Protein AF-A0AAD7CLF4-F1 (afdb_monomer_lite)

pLDDT: mean 72.91, std 11.48, range [46.66, 89.62]

Foldseek 3Di:
DDQVVVLVVVCVVVVADPLGPWPDPLLSVVLVCCVVPHDLVVQQVVLQPCLQVVPPDDDPVPDDPPPDPDPPRNPTPDRGRVSSVVSVVSPRDDDDDDDDDDDDDDDDPPPVPDD

Radius of gyration: 24.33 Å; chains: 1; bounding box: 53×36×75 Å

Sequence (115 aa):
KTKFEEIRDDEILKGAEVWGPFKDESEWELAKWLIKNVGHTAADEFLKLSIVSIVNHIAVWLILPSDIQITECAKPSYKGKNEFFDKIDNLPGGVKWQCKEFSVKGNLPDLDKDP

Organism: Mycena rosella (NCBI:txid1033263)

Structure (mmCIF, N/CA/C/O backbone):
data_AF-A0AAD7CLF4-F1
#
_entry.id   AF-A0AAD7CLF4-F1
#
loop_
_atom_site.group_PDB
_atom_site.id
_atom_site.type_symbol
_atom_site.label_atom_id
_atom_site.label_alt_id
_atom_site.label_comp_id
_atom_site.label_asym_id
_atom_site.label_entity_id
_atom_site.label_seq_id
_atom_site.pdbx_PDB_ins_code
_atom_site.Cartn_x
_atom_site.Cartn_y
_atom_site.Cartn_z
_atom_site.occupancy
_atom_site.B_iso_or_equiv
_atom_site.auth_seq_id
_atom_site.auth_comp_id
_atom_site.auth_asym_id
_atom_site.auth_atom_id
_atom_site.pdbx_PDB_model_num
ATOM 1 N N . LYS A 1 1 ? -24.109 9.181 2.410 1.00 60.38 1 LYS A N 1
ATOM 2 C CA . LYS A 1 1 ? -22.780 8.604 2.679 1.00 60.38 1 LYS A CA 1
ATOM 3 C C . LYS A 1 1 ? -22.064 8.388 1.362 1.00 60.38 1 LYS A C 1
ATOM 5 O O . LYS A 1 1 ? -22.712 8.012 0.392 1.00 60.38 1 LYS A O 1
ATOM 10 N N . THR A 1 2 ? -20.776 8.693 1.297 1.00 81.19 2 THR A N 1
ATOM 11 C CA . THR A 1 2 ? -19.935 8.339 0.151 1.00 81.19 2 THR A CA 1
ATOM 12 C C . THR A 1 2 ? -19.514 6.873 0.256 1.00 81.19 2 THR A C 1
ATOM 14 O O . THR A 1 2 ? -19.463 6.319 1.351 1.00 81.19 2 THR A O 1
ATOM 17 N N . LYS A 1 3 ? -19.150 6.244 -0.867 1.00 75.31 3 LYS A N 1
ATOM 18 C CA . LYS A 1 3 ? -18.610 4.872 -0.856 1.00 75.31 3 LYS A CA 1
ATOM 19 C C . LYS A 1 3 ? -17.350 4.738 0.014 1.00 75.31 3 LYS A C 1
ATOM 21 O O . LYS A 1 3 ? -17.093 3.671 0.548 1.00 75.31 3 LYS A O 1
ATOM 26 N N . PHE A 1 4 ? -16.588 5.822 0.188 1.00 71.44 4 PHE A N 1
ATOM 27 C CA . PHE A 1 4 ? -15.442 5.862 1.101 1.00 71.44 4 PHE A CA 1
ATOM 28 C C . PHE A 1 4 ? -15.864 5.762 2.569 1.00 71.44 4 PHE A C 1
ATOM 30 O O . PHE A 1 4 ? -15.226 5.053 3.338 1.00 71.44 4 PHE A O 1
ATOM 37 N N . GLU A 1 5 ? -16.945 6.443 2.956 1.00 76.06 5 GLU A N 1
ATOM 38 C CA . GLU A 1 5 ? -17.504 6.339 4.308 1.00 76.06 5 GLU A CA 1
ATOM 39 C C . GLU A 1 5 ? -18.077 4.941 4.564 1.00 76.06 5 GLU A C 1
ATOM 41 O O . GLU A 1 5 ? -17.919 4.424 5.658 1.00 76.06 5 GLU A O 1
ATOM 46 N N . GLU A 1 6 ? -18.685 4.307 3.557 1.00 78.44 6 GLU A N 1
ATOM 47 C CA . GLU A 1 6 ? -19.179 2.925 3.663 1.00 78.44 6 GLU A CA 1
ATOM 48 C C . GLU A 1 6 ? -18.045 1.914 3.858 1.00 78.44 6 GLU A C 1
ATOM 50 O O . GLU A 1 6 ? -18.139 1.073 4.745 1.00 78.44 6 GLU A O 1
ATOM 55 N N . ILE A 1 7 ? -16.960 2.025 3.082 1.00 76.62 7 ILE A N 1
ATOM 56 C CA . ILE A 1 7 ? -15.774 1.167 3.232 1.00 76.62 7 ILE A CA 1
ATOM 57 C C . ILE A 1 7 ? -15.142 1.379 4.609 1.00 76.62 7 ILE A C 1
ATOM 59 O O . ILE A 1 7 ? -14.895 0.417 5.323 1.00 76.62 7 ILE A O 1
ATOM 63 N N . ARG A 1 8 ? -14.925 2.636 5.016 1.00 74.81 8 ARG A N 1
ATOM 64 C CA . ARG A 1 8 ? -14.346 2.944 6.330 1.00 74.81 8 ARG A CA 1
ATOM 65 C C . ARG A 1 8 ? -15.191 2.369 7.465 1.00 74.81 8 ARG A C 1
ATOM 67 O O . ARG A 1 8 ? -14.639 1.812 8.406 1.00 74.81 8 ARG A O 1
ATOM 74 N N . ASP A 1 9 ? -16.508 2.520 7.396 1.00 76.94 9 ASP A N 1
ATOM 75 C CA . ASP A 1 9 ? -17.393 2.038 8.451 1.00 76.94 9 ASP A CA 1
ATOM 76 C C . ASP A 1 9 ? -17.427 0.495 8.507 1.00 76.94 9 ASP A C 1
ATOM 78 O O . ASP A 1 9 ? -17.492 -0.053 9.603 1.00 76.94 9 ASP A O 1
ATOM 82 N N . ASP A 1 10 ? -17.319 -0.205 7.368 1.00 78.75 10 ASP A N 1
ATOM 83 C CA . ASP A 1 10 ? -17.204 -1.675 7.300 1.00 78.75 10 ASP A CA 1
ATOM 84 C C . ASP A 1 10 ? -15.871 -2.181 7.885 1.00 78.75 10 ASP A C 1
ATOM 86 O O . ASP A 1 10 ? -15.845 -3.150 8.643 1.00 78.75 10 ASP A O 1
ATOM 90 N N . GLU A 1 11 ? -14.768 -1.478 7.616 1.00 75.94 11 GLU A N 1
ATOM 91 C CA . GLU A 1 11 ? -13.448 -1.772 8.190 1.00 75.94 11 GLU A CA 1
ATOM 92 C C . GLU A 1 11 ? -13.418 -1.542 9.712 1.00 75.94 11 GLU A C 1
ATOM 94 O O . GLU A 1 11 ? -12.927 -2.391 10.458 1.00 75.94 11 GLU A O 1
ATOM 99 N N . ILE A 1 12 ? -14.032 -0.456 10.204 1.00 75.00 12 ILE A N 1
ATOM 100 C CA . ILE A 1 12 ? -14.197 -0.207 11.648 1.00 75.00 12 ILE A CA 1
ATOM 101 C C . ILE A 1 12 ? -15.016 -1.333 12.300 1.00 75.00 12 ILE A C 1
ATOM 103 O O . ILE A 1 12 ? -14.674 -1.798 13.387 1.00 75.00 12 ILE A O 1
ATOM 107 N N . LEU A 1 13 ? -16.080 -1.800 11.639 1.00 77.88 13 LEU A N 1
ATOM 108 C CA . LEU A 1 13 ? -16.953 -2.865 12.146 1.00 77.88 13 LEU A CA 1
ATOM 109 C C . LEU A 1 13 ? -16.236 -4.226 12.199 1.00 77.88 13 LEU A C 1
ATOM 111 O O . LEU A 1 13 ? -16.501 -5.029 13.092 1.00 77.88 13 LEU A O 1
ATOM 115 N N . LYS A 1 14 ? -15.282 -4.458 11.291 1.00 75.94 14 LYS A N 1
ATOM 116 C CA . LYS A 1 14 ? -14.389 -5.630 11.270 1.00 75.94 14 LYS A CA 1
ATOM 117 C C . LYS A 1 14 ? -13.210 -5.530 12.244 1.00 75.94 14 LYS A C 1
ATOM 119 O O . LYS A 1 14 ? -12.453 -6.491 12.365 1.00 75.94 14 LYS A O 1
ATOM 124 N N . GLY A 1 15 ? -13.060 -4.406 12.946 1.00 73.25 15 GLY A N 1
ATOM 125 C CA . GLY A 1 15 ? -11.956 -4.172 13.876 1.00 73.25 15 GLY A CA 1
ATOM 126 C C . GLY A 1 15 ? -10.616 -3.932 13.182 1.00 73.25 15 GLY A C 1
ATOM 12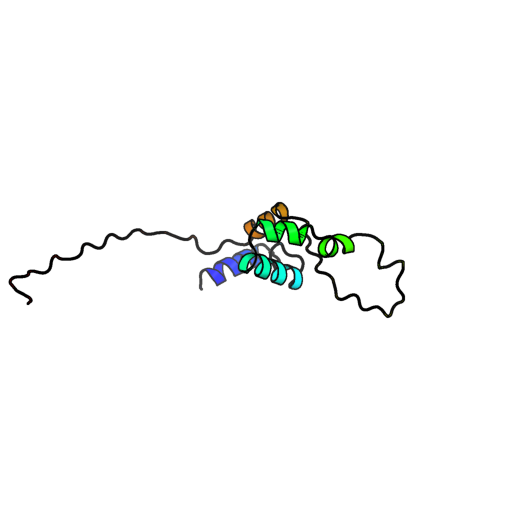7 O O . GLY A 1 15 ? -9.576 -4.196 13.781 1.00 73.25 15 GLY A O 1
ATOM 128 N N . ALA A 1 16 ? -10.630 -3.469 11.929 1.00 69.31 16 ALA A N 1
ATOM 129 C CA . ALA A 1 16 ? -9.411 -3.113 11.220 1.00 69.31 16 ALA A CA 1
ATOM 130 C C . ALA A 1 16 ? -8.694 -1.963 11.943 1.00 69.31 16 ALA A C 1
ATOM 132 O O . ALA A 1 16 ? -9.319 -0.997 12.394 1.00 69.31 16 ALA A O 1
ATOM 133 N N . GLU A 1 17 ? -7.371 -2.069 12.056 1.00 70.25 17 GLU A N 1
ATOM 134 C CA . GLU A 1 17 ? -6.556 -0.998 12.620 1.00 70.25 17 GLU A CA 1
ATOM 135 C C . GLU A 1 17 ? -6.614 0.251 11.728 1.00 70.25 17 GLU A C 1
ATOM 137 O O . GLU A 1 17 ? -6.778 0.169 10.510 1.00 70.25 17 GLU A O 1
ATOM 142 N N . VAL A 1 18 ? -6.452 1.432 12.336 1.00 76.44 18 VAL A N 1
ATOM 143 C CA . VAL A 1 18 ? -6.528 2.744 11.655 1.00 76.44 18 VAL A CA 1
ATOM 144 C C . VAL A 1 18 ? -5.570 2.836 10.461 1.00 76.44 18 VAL A C 1
ATOM 146 O O . VAL A 1 18 ? -5.857 3.521 9.480 1.00 76.44 18 VAL A O 1
ATOM 149 N N . TRP A 1 19 ? -4.452 2.113 10.532 1.00 75.75 19 TRP A N 1
ATOM 150 C CA . TRP A 1 19 ? -3.411 2.071 9.510 1.00 75.75 19 TRP A CA 1
ATOM 151 C C . TRP A 1 19 ? -3.467 0.805 8.641 1.00 75.75 19 TRP A C 1
ATOM 153 O O . TRP A 1 19 ? -2.554 0.560 7.861 1.00 75.75 19 TRP A O 1
ATOM 163 N N . GLY A 1 20 ? -4.533 0.003 8.726 1.00 77.75 20 GLY A N 1
ATOM 164 C CA . GLY A 1 20 ? -4.675 -1.247 7.978 1.00 77.75 20 GLY A CA 1
ATOM 165 C C . GLY A 1 20 ? -3.659 -2.314 8.423 1.00 77.75 20 GLY A C 1
ATOM 166 O O . GLY A 1 20 ? -3.482 -2.510 9.619 1.00 77.75 20 GLY A O 1
ATOM 167 N N . PRO A 1 21 ? -2.979 -3.026 7.501 1.00 79.88 21 PRO A N 1
ATOM 168 C CA . PRO A 1 21 ? -1.997 -4.065 7.839 1.00 79.88 21 PRO A CA 1
ATOM 169 C C . PRO A 1 21 ? -0.620 -3.508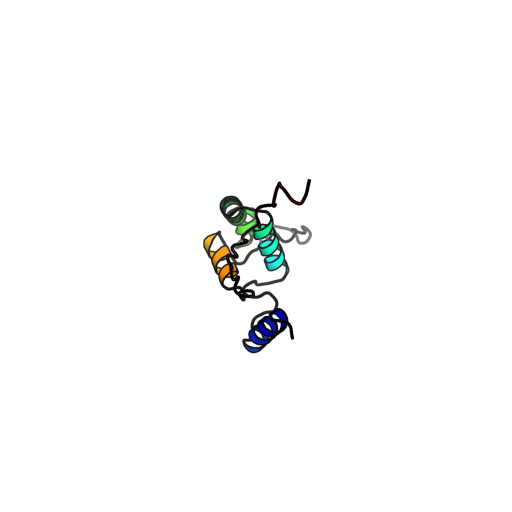 8.259 1.00 79.88 21 PRO A C 1
ATOM 171 O O . PRO A 1 21 ? 0.343 -4.275 8.403 1.00 79.88 21 PRO A O 1
ATOM 174 N N . PHE A 1 22 ? -0.492 -2.186 8.387 1.00 80.88 22 PHE A N 1
ATOM 175 C CA . PHE A 1 22 ? 0.732 -1.497 8.788 1.00 80.88 22 PHE A CA 1
ATOM 176 C C . PHE A 1 22 ? 0.740 -1.260 10.296 1.00 80.88 22 PHE A C 1
ATOM 178 O O . PHE A 1 22 ? -0.283 -0.953 10.893 1.00 80.88 22 PHE A O 1
ATOM 185 N N . LYS A 1 23 ? 1.918 -1.395 10.900 1.00 77.69 23 LYS A N 1
ATOM 186 C CA . LYS A 1 23 ? 2.145 -1.320 12.343 1.00 77.69 23 LYS A CA 1
ATOM 187 C C . LYS A 1 23 ? 1.878 0.075 12.907 1.00 77.69 23 LYS A C 1
ATOM 189 O O . LYS A 1 23 ? 1.391 0.206 14.026 1.00 77.69 23 LYS A O 1
ATOM 194 N N . ASP A 1 24 ? 2.282 1.108 12.176 1.00 78.12 24 ASP A N 1
ATOM 195 C CA . ASP A 1 24 ? 2.209 2.495 12.619 1.00 78.12 24 ASP A CA 1
ATOM 196 C C . ASP A 1 24 ? 2.124 3.475 11.437 1.00 78.12 24 ASP A C 1
ATOM 198 O O . ASP A 1 24 ? 2.276 3.113 10.267 1.00 78.12 24 ASP A O 1
ATOM 202 N N . GLU A 1 25 ? 1.851 4.739 11.763 1.00 80.12 25 GLU A N 1
ATOM 203 C CA . GLU A 1 25 ? 1.742 5.833 10.797 1.00 80.12 25 GLU A CA 1
ATOM 204 C C . GLU A 1 25 ? 3.034 6.025 9.990 1.00 80.12 25 GLU A C 1
ATOM 206 O O . GLU A 1 25 ? 2.981 6.254 8.782 1.00 80.12 25 GLU A O 1
ATOM 211 N N . SER A 1 26 ? 4.199 5.873 10.624 1.00 77.56 26 SER A N 1
ATOM 212 C CA . SER A 1 26 ? 5.502 6.021 9.969 1.00 77.56 26 SER A CA 1
ATOM 213 C C . SER A 1 26 ? 5.718 4.952 8.894 1.00 77.56 26 SER A C 1
ATOM 215 O O . SER A 1 26 ? 6.154 5.260 7.781 1.00 77.56 26 SER A O 1
ATOM 217 N N . GLU A 1 27 ? 5.381 3.696 9.196 1.00 80.06 27 GLU A N 1
ATOM 218 C CA . GLU A 1 27 ? 5.421 2.598 8.232 1.00 80.06 27 GLU A CA 1
ATOM 219 C C . GLU A 1 27 ? 4.438 2.827 7.075 1.00 80.06 27 GLU A C 1
ATOM 221 O O . GLU A 1 27 ? 4.770 2.576 5.910 1.00 80.06 27 GLU A O 1
ATOM 226 N N . TRP A 1 28 ? 3.250 3.350 7.383 1.00 82.31 28 TRP A N 1
ATOM 227 C CA . TRP A 1 28 ? 2.240 3.689 6.387 1.00 82.31 28 TRP A CA 1
ATOM 228 C C . TRP A 1 28 ? 2.680 4.822 5.447 1.00 82.31 28 TRP A C 1
ATOM 230 O O . TRP A 1 28 ? 2.516 4.716 4.228 1.00 82.31 28 TRP A O 1
ATOM 240 N N . GLU A 1 29 ? 3.274 5.898 5.969 1.00 84.31 29 GLU A N 1
ATOM 241 C CA . GLU A 1 29 ? 3.799 7.000 5.153 1.00 84.31 29 GLU A CA 1
ATOM 242 C C . GLU A 1 29 ? 4.919 6.537 4.216 1.00 84.31 29 GLU A C 1
ATOM 244 O O . GLU A 1 29 ? 4.921 6.891 3.031 1.00 84.31 29 GLU A O 1
ATOM 249 N N . LEU A 1 30 ? 5.824 5.682 4.703 1.00 85.81 30 LEU A N 1
ATOM 250 C CA . LEU A 1 30 ? 6.861 5.079 3.867 1.00 85.81 30 LEU A CA 1
ATOM 251 C C . LEU A 1 30 ? 6.249 4.241 2.738 1.00 85.81 30 LEU A C 1
ATOM 253 O O . LEU A 1 30 ? 6.631 4.406 1.578 1.00 85.81 30 LEU A O 1
ATOM 257 N N . ALA A 1 31 ? 5.278 3.382 3.055 1.00 84.69 31 ALA A N 1
ATOM 258 C CA . ALA A 1 31 ? 4.596 2.545 2.071 1.00 84.69 31 ALA A CA 1
ATOM 259 C C . ALA A 1 31 ? 3.923 3.386 0.972 1.00 84.69 31 ALA A C 1
ATOM 261 O O . ALA A 1 31 ? 4.105 3.129 -0.223 1.00 84.69 31 ALA A O 1
ATOM 262 N N . LYS A 1 32 ? 3.205 4.447 1.365 1.00 85.19 32 LYS A N 1
ATOM 263 C CA . LYS A 1 32 ? 2.589 5.400 0.429 1.00 85.19 32 LYS A CA 1
ATOM 264 C C . LYS A 1 32 ? 3.620 6.092 -0.453 1.00 85.19 32 LYS A C 1
ATOM 266 O O . LYS A 1 32 ? 3.376 6.271 -1.648 1.00 85.19 32 LYS A O 1
ATOM 271 N N . TRP A 1 33 ? 4.743 6.517 0.120 1.00 89.62 33 TRP A N 1
ATOM 272 C CA . TRP A 1 33 ? 5.793 7.193 -0.632 1.00 89.62 33 TRP A CA 1
ATOM 273 C C . TRP A 1 33 ? 6.454 6.252 -1.644 1.00 89.62 33 TRP A C 1
ATOM 275 O O . TRP A 1 33 ? 6.625 6.648 -2.799 1.00 89.62 33 TRP A O 1
ATOM 285 N N . LEU A 1 34 ? 6.744 5.007 -1.247 1.00 88.44 34 LEU A N 1
ATOM 286 C CA . LEU A 1 34 ? 7.337 3.988 -2.116 1.00 88.44 34 LEU A CA 1
ATOM 287 C C . LEU A 1 34 ? 6.453 3.708 -3.332 1.00 88.44 34 LEU A C 1
ATOM 289 O O . LEU A 1 34 ? 6.942 3.791 -4.451 1.00 88.44 34 LEU A O 1
ATOM 293 N N . ILE A 1 35 ? 5.149 3.482 -3.145 1.00 85.56 35 ILE A N 1
ATOM 294 C CA . ILE A 1 35 ? 4.223 3.242 -4.269 1.00 85.56 35 ILE A CA 1
ATOM 295 C C . ILE A 1 35 ? 4.152 4.423 -5.232 1.00 85.56 35 ILE A C 1
ATOM 297 O O . ILE A 1 35 ? 4.059 4.236 -6.443 1.00 85.56 35 ILE A O 1
ATOM 301 N N . LYS A 1 36 ? 4.147 5.648 -4.702 1.00 85.25 36 LYS A N 1
ATOM 302 C CA . LYS A 1 36 ? 3.979 6.846 -5.530 1.00 85.25 36 LYS A CA 1
ATOM 303 C C . LYS A 1 36 ? 5.232 7.206 -6.320 1.00 85.25 36 LYS A C 1
ATOM 305 O O . LYS A 1 36 ? 5.103 7.768 -7.403 1.00 85.25 36 LYS A O 1
ATOM 310 N N . ASN A 1 37 ? 6.416 6.940 -5.770 1.00 86.38 37 ASN A N 1
ATOM 311 C CA . ASN A 1 37 ? 7.665 7.509 -6.282 1.00 86.38 37 ASN A CA 1
ATOM 312 C C . ASN A 1 37 ? 8.672 6.463 -6.767 1.00 86.38 37 ASN A C 1
ATOM 314 O O . ASN A 1 37 ? 9.620 6.823 -7.463 1.00 86.38 37 ASN A O 1
ATOM 318 N N . VAL A 1 38 ? 8.504 5.188 -6.409 1.00 86.88 38 VAL A N 1
ATOM 319 C CA . VAL A 1 38 ? 9.515 4.153 -6.639 1.00 86.88 38 VAL A CA 1
ATOM 320 C C . VAL A 1 38 ? 8.899 2.954 -7.361 1.00 86.88 38 VAL A C 1
ATOM 322 O O . VAL A 1 38 ? 7.880 2.404 -6.957 1.00 86.88 38 VAL A O 1
ATOM 325 N N . GLY A 1 39 ? 9.537 2.521 -8.452 1.00 85.25 39 GLY A N 1
ATOM 326 C CA . GLY A 1 39 ? 9.136 1.308 -9.168 1.00 85.25 39 GLY A CA 1
ATOM 327 C C . GLY A 1 39 ? 9.433 0.029 -8.374 1.00 85.25 39 GLY A C 1
ATOM 328 O O . GLY A 1 39 ? 10.300 0.012 -7.502 1.00 85.25 39 GLY A O 1
ATOM 329 N N . HIS A 1 40 ? 8.766 -1.073 -8.728 1.00 80.31 40 HIS A N 1
ATOM 330 C CA . HIS A 1 40 ? 8.851 -2.357 -8.011 1.00 80.31 40 HIS A CA 1
ATOM 331 C C . HIS A 1 40 ? 10.288 -2.841 -7.742 1.00 80.31 40 HIS A C 1
ATOM 333 O O . HIS A 1 40 ? 10.568 -3.327 -6.649 1.00 80.31 40 HIS A O 1
ATOM 339 N N . THR A 1 41 ? 11.192 -2.726 -8.722 1.00 83.31 41 THR A N 1
ATOM 340 C CA . THR A 1 41 ? 12.586 -3.193 -8.594 1.00 83.31 4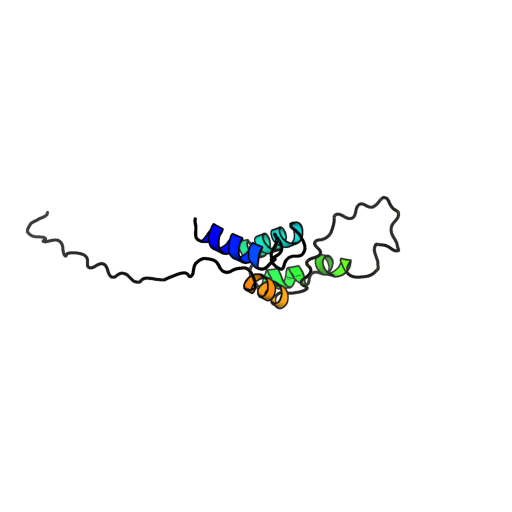1 THR A CA 1
ATOM 341 C C . THR A 1 41 ? 13.379 -2.349 -7.600 1.00 83.31 41 THR A C 1
ATOM 343 O O . THR A 1 41 ? 14.019 -2.892 -6.708 1.00 83.31 41 THR A O 1
ATOM 346 N N . ALA A 1 42 ? 13.281 -1.023 -7.702 1.00 83.69 42 ALA A N 1
ATOM 347 C CA . ALA A 1 42 ? 13.985 -0.111 -6.804 1.00 83.69 42 ALA A CA 1
ATOM 348 C C . ALA A 1 42 ? 13.416 -0.159 -5.375 1.00 83.69 42 ALA A C 1
ATOM 350 O O . ALA A 1 42 ? 14.168 -0.036 -4.412 1.00 83.69 42 ALA A O 1
ATOM 351 N N . ALA A 1 43 ? 12.109 -0.399 -5.220 1.00 83.94 43 ALA A N 1
ATOM 352 C CA . ALA A 1 43 ? 11.500 -0.618 -3.912 1.00 83.94 43 ALA A CA 1
ATOM 353 C C . ALA A 1 43 ? 12.031 -1.907 -3.260 1.00 83.94 43 ALA A C 1
ATOM 355 O O . ALA A 1 43 ? 12.344 -1.911 -2.075 1.00 83.94 43 ALA A O 1
ATOM 356 N N . ASP A 1 44 ? 12.196 -2.986 -4.032 1.00 81.25 44 ASP A N 1
ATOM 357 C CA . ASP A 1 44 ? 12.778 -4.237 -3.535 1.00 81.25 44 ASP A CA 1
ATOM 358 C C . ASP A 1 44 ? 14.233 -4.060 -3.082 1.00 81.25 44 ASP A C 1
ATOM 360 O O . ASP A 1 44 ? 14.609 -4.506 -2.000 1.00 81.25 44 ASP A O 1
ATOM 364 N N . GLU A 1 45 ? 15.047 -3.378 -3.889 1.00 83.69 45 GLU A N 1
ATOM 365 C CA . GLU A 1 45 ? 16.436 -3.064 -3.545 1.00 83.69 45 GLU A CA 1
ATOM 366 C C . GLU A 1 45 ? 16.519 -2.191 -2.291 1.00 83.69 45 GLU A C 1
ATOM 368 O O . GLU A 1 45 ? 17.305 -2.493 -1.395 1.00 83.69 45 GLU A O 1
ATOM 373 N N . PHE A 1 46 ? 15.664 -1.166 -2.189 1.00 83.12 46 PHE A N 1
ATOM 374 C CA . PHE A 1 46 ? 15.574 -0.292 -1.022 1.00 83.12 46 PHE A CA 1
ATOM 375 C C . PHE A 1 46 ? 15.237 -1.069 0.256 1.00 83.12 46 PHE A C 1
ATOM 377 O O . PHE A 1 46 ? 15.917 -0.909 1.267 1.00 83.12 46 PHE A O 1
ATOM 384 N N . LEU A 1 47 ? 14.228 -1.944 0.215 1.00 80.50 47 LEU A N 1
ATOM 385 C CA . LEU A 1 47 ? 13.808 -2.733 1.379 1.00 80.50 47 LEU A CA 1
ATOM 386 C C . LEU A 1 47 ? 14.850 -3.774 1.801 1.00 80.50 47 LEU A C 1
ATOM 388 O O . LEU A 1 47 ? 14.934 -4.123 2.977 1.00 80.50 47 LEU A O 1
ATOM 392 N N . LYS A 1 48 ? 15.678 -4.230 0.857 1.00 77.75 48 LYS A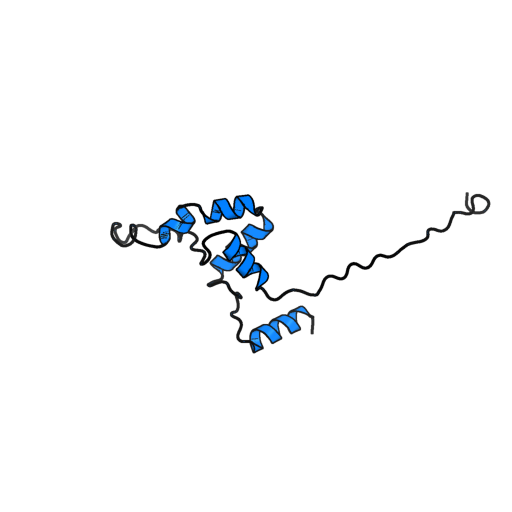 N 1
ATOM 393 C CA . LYS A 1 48 ? 16.818 -5.117 1.115 1.00 77.75 48 LYS A CA 1
ATOM 394 C C . LYS A 1 48 ? 18.052 -4.386 1.632 1.00 77.75 48 LYS A C 1
ATOM 396 O O . LYS A 1 48 ? 18.992 -5.057 2.067 1.00 77.75 48 LYS A O 1
ATOM 401 N N . LEU A 1 49 ? 18.091 -3.049 1.583 1.00 78.19 49 LEU A N 1
ATOM 402 C CA . LEU A 1 49 ? 19.238 -2.305 2.084 1.00 78.19 49 LEU A CA 1
ATOM 403 C C . LEU A 1 49 ? 19.454 -2.634 3.551 1.00 78.19 49 LEU A C 1
ATOM 405 O O . LEU A 1 49 ? 18.547 -2.582 4.384 1.00 78.19 49 LEU A O 1
ATOM 409 N N . SER A 1 50 ? 20.715 -2.897 3.872 1.00 59.97 50 SER A N 1
ATOM 410 C CA . SER A 1 50 ? 21.125 -3.228 5.220 1.00 59.97 50 SER A CA 1
ATOM 411 C C . SER A 1 50 ? 20.660 -2.148 6.193 1.00 59.97 50 SER A C 1
ATOM 413 O O . SER A 1 50 ? 20.226 -2.498 7.262 1.00 59.97 50 SER A O 1
ATOM 415 N N . ILE A 1 51 ? 20.610 -0.857 5.854 1.00 61.94 51 ILE A N 1
ATOM 416 C CA . ILE A 1 51 ? 20.119 0.176 6.789 1.00 61.94 51 ILE A CA 1
ATOM 417 C C . ILE A 1 51 ? 18.653 -0.013 7.236 1.00 61.94 51 ILE A C 1
ATOM 419 O O . ILE A 1 51 ? 18.324 0.302 8.378 1.00 61.94 51 ILE A O 1
ATOM 423 N N . VAL A 1 52 ? 17.806 -0.586 6.373 1.00 59.94 52 VAL A N 1
ATOM 424 C CA . VAL A 1 52 ? 16.399 -0.927 6.649 1.00 59.94 52 VAL A CA 1
ATOM 425 C C . VAL A 1 52 ? 16.306 -2.260 7.414 1.00 59.94 52 VAL A C 1
ATOM 427 O O . VAL A 1 52 ? 15.450 -2.439 8.277 1.00 59.94 52 VAL A O 1
ATOM 430 N N . SER A 1 53 ? 17.249 -3.183 7.173 1.00 54.78 53 SER A N 1
ATOM 431 C CA . SER A 1 53 ? 17.288 -4.520 7.794 1.00 54.78 53 SER A CA 1
ATOM 432 C C . SER A 1 53 ? 18.190 -4.653 9.043 1.00 54.78 53 SER A C 1
ATOM 434 O O . SER A 1 53 ? 18.021 -5.595 9.817 1.00 54.78 53 SER A O 1
ATOM 436 N N . ILE A 1 54 ? 19.160 -3.759 9.260 1.00 53.75 54 ILE A N 1
ATOM 437 C CA . ILE A 1 54 ? 20.258 -3.846 10.255 1.00 53.75 54 ILE A CA 1
ATOM 438 C C . ILE A 1 54 ? 19.721 -3.663 11.666 1.00 53.75 54 ILE A C 1
ATOM 440 O O . ILE A 1 54 ? 20.262 -4.192 12.635 1.00 53.75 54 ILE A O 1
ATOM 444 N N . VAL A 1 55 ? 18.620 -2.939 11.797 1.00 51.34 55 VAL A N 1
ATOM 445 C CA . VAL A 1 55 ? 18.024 -2.611 13.087 1.00 51.34 55 VAL A CA 1
ATOM 446 C C . VAL A 1 55 ? 17.306 -3.785 13.749 1.00 51.34 55 VAL A C 1
ATOM 448 O O . VAL A 1 55 ? 16.770 -3.617 14.843 1.00 51.34 55 VAL A O 1
ATOM 451 N N . ASN A 1 56 ? 17.337 -4.968 13.133 1.00 51.44 56 ASN A N 1
ATOM 452 C CA . ASN A 1 56 ? 16.612 -6.121 13.629 1.00 51.44 56 ASN A CA 1
ATOM 453 C C . ASN A 1 56 ? 17.366 -7.050 14.578 1.00 51.44 56 ASN A C 1
ATOM 455 O O . ASN A 1 56 ? 16.718 -8.013 14.966 1.00 51.44 56 ASN A O 1
ATOM 459 N N . HIS A 1 57 ? 18.626 -6.833 15.020 1.00 51.09 57 HIS A N 1
ATOM 460 C CA . HIS A 1 57 ? 19.072 -7.716 16.119 1.00 51.09 57 HIS A CA 1
ATOM 461 C C . HIS A 1 57 ? 20.131 -7.321 17.177 1.00 51.09 57 HIS A C 1
ATOM 463 O O . HIS A 1 57 ? 19.904 -7.755 18.299 1.00 51.09 57 HIS A O 1
ATOM 469 N N . ILE A 1 58 ? 21.280 -6.634 16.980 1.00 51.81 58 ILE A N 1
ATOM 470 C CA . ILE A 1 58 ? 22.309 -6.733 18.076 1.00 51.81 58 ILE A CA 1
ATOM 471 C C . ILE A 1 58 ? 23.317 -5.590 18.316 1.00 51.81 58 ILE A C 1
ATOM 473 O O . ILE A 1 58 ? 23.710 -5.383 19.460 1.00 51.81 58 ILE A O 1
ATOM 477 N N . ALA A 1 59 ? 23.763 -4.821 17.321 1.00 50.16 59 ALA A N 1
ATOM 478 C CA . ALA A 1 59 ? 24.978 -4.005 17.521 1.00 50.16 59 ALA A CA 1
ATOM 479 C C . ALA A 1 59 ? 24.770 -2.638 18.206 1.00 50.16 59 ALA A C 1
ATOM 481 O O . ALA A 1 59 ? 25.731 -2.027 18.661 1.00 50.16 59 ALA A O 1
ATOM 482 N N . VAL A 1 60 ? 23.536 -2.143 18.287 1.00 51.97 60 VAL A N 1
ATOM 483 C CA . VAL A 1 60 ? 23.271 -0.769 18.743 1.00 51.97 60 VAL A CA 1
ATOM 484 C C . VAL A 1 60 ? 23.017 -0.678 20.249 1.00 51.97 60 VAL A C 1
ATOM 486 O O . VAL A 1 60 ? 23.611 0.161 20.915 1.00 51.97 60 VAL A O 1
ATOM 489 N N . TRP A 1 61 ? 22.182 -1.564 20.801 1.00 57.19 61 TRP A N 1
ATOM 490 C CA . TRP A 1 61 ? 21.825 -1.534 22.228 1.00 57.19 61 TRP A CA 1
ATOM 491 C C . TRP A 1 61 ? 22.971 -1.960 23.157 1.00 57.19 61 TRP A C 1
ATOM 493 O O . TRP A 1 61 ? 22.925 -1.660 24.345 1.00 57.19 61 TRP A O 1
ATOM 503 N N . LEU A 1 62 ? 23.986 -2.661 22.636 1.00 54.78 62 LEU A N 1
ATOM 504 C CA . LEU A 1 62 ? 25.073 -3.222 23.445 1.00 54.78 62 LEU A CA 1
ATOM 505 C C . LEU A 1 62 ? 26.372 -2.401 23.429 1.00 54.78 62 LEU A C 1
ATOM 507 O O . LEU A 1 62 ? 27.250 -2.693 24.235 1.00 54.78 62 LEU A O 1
ATOM 511 N N . ILE A 1 63 ? 26.537 -1.424 22.522 1.00 58.38 63 ILE A N 1
ATOM 512 C CA . ILE A 1 63 ? 27.858 -0.800 22.278 1.00 58.38 63 ILE A CA 1
ATOM 513 C C . ILE A 1 63 ? 27.856 0.736 22.388 1.00 58.38 63 ILE A C 1
ATOM 515 O O . ILE A 1 63 ? 28.932 1.323 22.483 1.00 58.38 63 ILE A O 1
ATOM 519 N N . LEU A 1 64 ? 26.707 1.421 22.429 1.00 56.59 64 LEU A N 1
ATOM 520 C CA . LEU A 1 64 ? 26.702 2.890 22.385 1.00 56.59 64 LEU A CA 1
ATOM 521 C C . LEU A 1 64 ? 26.306 3.540 23.723 1.00 56.59 64 LEU A C 1
ATOM 523 O O . LEU A 1 64 ? 25.319 3.123 24.331 1.00 56.59 64 LEU A O 1
ATOM 527 N N . PRO A 1 65 ? 27.055 4.564 24.188 1.00 57.59 65 PRO A N 1
ATOM 528 C CA . PRO A 1 65 ? 26.652 5.381 25.326 1.00 57.59 65 PRO A CA 1
ATOM 529 C C . PRO A 1 65 ? 25.323 6.083 25.026 1.00 57.59 65 PRO A C 1
ATOM 531 O O . PRO A 1 65 ? 25.011 6.397 23.877 1.00 57.59 65 PRO A O 1
ATOM 534 N N . SER A 1 66 ? 24.567 6.342 26.089 1.00 58.50 66 SER A N 1
ATOM 535 C CA . SER A 1 66 ? 23.188 6.850 26.139 1.00 58.50 66 SER A CA 1
ATOM 536 C C . SER A 1 66 ? 22.891 8.152 25.374 1.00 58.50 66 SER A C 1
ATOM 538 O O . SER A 1 66 ? 21.729 8.539 25.297 1.00 58.50 66 SER A O 1
ATOM 540 N N . ASP A 1 67 ? 23.897 8.795 24.773 1.00 53.50 67 ASP A N 1
ATOM 541 C CA . ASP A 1 67 ? 23.792 10.126 24.164 1.00 53.50 67 ASP A CA 1
ATOM 542 C C . ASP A 1 67 ? 23.861 10.128 22.622 1.00 53.50 67 ASP A C 1
ATOM 544 O O . ASP A 1 67 ? 23.812 11.191 22.002 1.00 53.50 67 ASP A O 1
ATOM 548 N N . ILE A 1 68 ? 23.945 8.963 21.962 1.00 51.12 68 ILE A N 1
ATOM 549 C CA . ILE A 1 68 ? 23.806 8.884 20.497 1.00 51.12 68 ILE A CA 1
ATOM 550 C C . ILE A 1 68 ? 22.324 8.720 20.144 1.00 51.12 68 ILE A C 1
ATOM 552 O O . ILE A 1 68 ? 21.759 7.629 20.217 1.00 51.12 68 ILE A O 1
ATOM 556 N N . GLN A 1 69 ? 21.695 9.822 19.725 1.00 46.66 69 GLN A N 1
ATOM 557 C CA . GLN A 1 69 ? 20.392 9.802 19.059 1.00 46.66 69 GLN A CA 1
ATOM 558 C C . GLN A 1 69 ? 20.547 9.130 17.696 1.00 46.66 69 GLN A C 1
ATOM 560 O O . GLN A 1 69 ? 20.936 9.755 16.711 1.00 46.66 69 GLN A O 1
ATOM 565 N N . ILE A 1 70 ? 20.261 7.834 17.629 1.00 51.66 70 ILE A N 1
ATOM 566 C CA . ILE A 1 70 ? 20.055 7.175 16.345 1.00 51.66 70 ILE A CA 1
ATOM 567 C C . ILE A 1 70 ? 18.670 7.602 15.89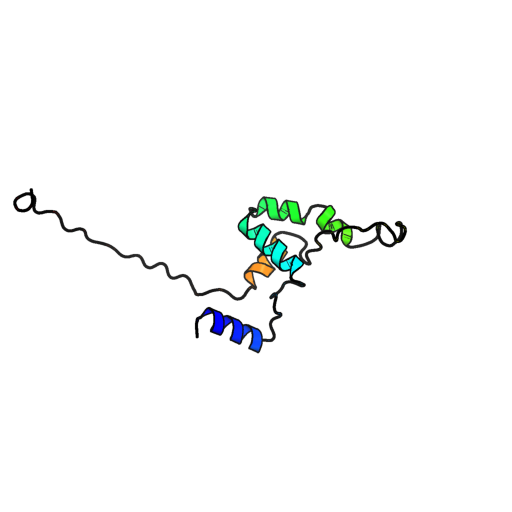7 1.00 51.66 70 ILE A C 1
ATOM 569 O O . ILE A 1 70 ? 17.673 7.166 16.470 1.00 51.66 70 ILE A O 1
ATOM 573 N N . THR A 1 71 ? 18.621 8.482 14.900 1.00 46.84 71 THR A N 1
ATOM 574 C CA . THR A 1 71 ? 17.403 8.763 14.143 1.00 46.84 71 THR A CA 1
ATOM 575 C C . THR A 1 71 ? 16.785 7.421 13.784 1.00 46.84 71 THR A C 1
ATOM 577 O O . THR A 1 71 ? 17.479 6.603 13.181 1.00 46.84 71 THR A O 1
ATOM 580 N N . GLU A 1 72 ? 15.554 7.150 14.223 1.00 55.84 72 GLU A N 1
ATOM 581 C CA . GLU A 1 72 ? 14.896 5.863 13.996 1.00 55.84 72 GLU A CA 1
ATOM 582 C C . GLU A 1 72 ? 15.022 5.483 12.518 1.00 55.84 72 GLU A C 1
ATOM 584 O O . GLU A 1 72 ? 14.372 6.063 11.649 1.00 55.84 72 GLU A O 1
ATOM 589 N N . CYS A 1 73 ? 15.920 4.541 12.207 1.00 57.66 73 CYS A N 1
ATOM 590 C CA . CYS A 1 73 ? 16.003 4.006 10.859 1.00 57.66 73 CYS A CA 1
ATOM 591 C C . CYS A 1 73 ? 14.645 3.385 10.553 1.00 57.66 73 CYS A C 1
ATOM 593 O O . CYS A 1 73 ? 14.073 2.721 11.420 1.00 57.66 73 CYS A O 1
ATOM 595 N N . ALA A 1 74 ? 14.137 3.589 9.339 1.00 60.34 74 ALA A N 1
ATOM 596 C CA . ALA A 1 74 ? 12.882 2.987 8.922 1.00 60.34 74 ALA A CA 1
ATOM 597 C C . ALA A 1 74 ? 12.930 1.469 9.178 1.00 60.34 74 ALA A C 1
ATOM 599 O O . ALA A 1 74 ? 13.772 0.771 8.613 1.00 60.34 74 ALA A O 1
ATOM 600 N N . LYS A 1 75 ? 12.050 0.983 10.063 1.00 65.56 75 LYS A N 1
ATOM 601 C CA . LYS A 1 75 ? 11.883 -0.431 10.433 1.00 65.56 75 LYS A CA 1
ATOM 602 C C . LYS A 1 75 ? 10.550 -0.942 9.891 1.00 65.56 75 LYS A C 1
ATOM 604 O O . LYS A 1 75 ? 9.641 -1.185 10.689 1.00 65.56 75 LYS A O 1
ATOM 609 N N . PRO A 1 76 ? 10.390 -1.069 8.563 1.00 71.44 76 PRO A N 1
ATOM 610 C CA . PRO A 1 76 ? 9.202 -1.703 8.032 1.00 71.44 76 PRO A CA 1
ATOM 611 C C . PRO A 1 76 ? 9.118 -3.128 8.586 1.00 71.44 76 PRO A C 1
ATOM 613 O O . PRO A 1 76 ? 10.116 -3.838 8.726 1.00 71.44 76 PRO A O 1
ATOM 616 N N . SER A 1 77 ? 7.908 -3.536 8.934 1.00 77.31 77 SER A N 1
ATOM 617 C CA . SER A 1 77 ? 7.584 -4.897 9.348 1.00 77.31 77 SER A CA 1
ATOM 618 C C . SER A 1 77 ? 7.758 -5.905 8.208 1.00 77.31 77 SER A C 1
ATOM 620 O O . SER A 1 77 ? 7.920 -7.089 8.485 1.00 77.31 77 SER A O 1
ATOM 622 N N . TYR A 1 78 ? 7.783 -5.430 6.958 1.00 77.38 78 TYR A N 1
ATOM 623 C CA . TYR A 1 78 ? 8.015 -6.217 5.751 1.00 77.38 78 TYR A CA 1
ATOM 624 C C . TYR A 1 78 ? 9.475 -6.155 5.285 1.00 77.38 78 TYR A C 1
ATOM 626 O O . TYR A 1 78 ? 10.100 -5.095 5.274 1.00 77.38 78 TYR A O 1
ATOM 634 N N . LYS A 1 79 ? 10.029 -7.299 4.866 1.00 73.12 79 LYS A N 1
ATOM 635 C CA . LYS A 1 79 ? 11.469 -7.441 4.556 1.00 73.12 79 LYS A CA 1
ATOM 636 C C . LYS A 1 79 ? 11.815 -7.407 3.067 1.00 73.12 79 LYS A C 1
ATOM 638 O O . LYS A 1 79 ? 12.989 -7.472 2.709 1.00 73.12 79 LYS A O 1
ATOM 643 N N . GLY A 1 80 ? 10.822 -7.347 2.184 1.00 76.94 80 GLY A N 1
ATOM 644 C CA . GLY A 1 80 ? 11.062 -7.340 0.744 1.00 76.94 80 GLY A CA 1
ATOM 645 C C . GLY A 1 80 ? 9.802 -7.121 -0.076 1.00 76.94 80 GLY A C 1
ATOM 646 O O . GLY A 1 80 ? 8.701 -7.018 0.464 1.00 76.94 80 GLY A O 1
ATOM 647 N N . LYS A 1 81 ? 9.977 -7.076 -1.401 1.00 81.75 81 LYS A N 1
ATOM 648 C CA . LYS A 1 81 ? 8.917 -6.751 -2.361 1.00 81.75 81 LYS A CA 1
ATOM 649 C C . LYS A 1 81 ? 7.632 -7.545 -2.157 1.00 81.75 81 LYS A C 1
ATOM 651 O O . LYS A 1 81 ? 6.566 -6.953 -2.129 1.00 81.75 81 LYS A O 1
ATOM 656 N N . ASN A 1 82 ? 7.725 -8.867 -2.056 1.00 85.12 82 ASN A N 1
ATOM 657 C CA . ASN A 1 82 ? 6.530 -9.710 -2.039 1.00 85.12 82 ASN A CA 1
ATOM 658 C C . ASN A 1 82 ? 5.669 -9.407 -0.807 1.00 85.12 82 ASN A C 1
ATOM 660 O O . ASN A 1 82 ? 4.515 -9.047 -0.962 1.00 85.12 82 ASN A O 1
ATOM 664 N N . GLU A 1 83 ? 6.267 -9.402 0.386 1.00 84.06 83 GLU A N 1
ATOM 665 C CA . GLU A 1 83 ? 5.564 -9.080 1.634 1.00 84.06 83 GLU A CA 1
ATOM 666 C C . GLU A 1 83 ? 5.008 -7.645 1.641 1.00 84.06 83 GLU A C 1
ATOM 668 O O . GLU A 1 83 ? 3.925 -7.393 2.165 1.00 84.06 83 GLU A O 1
ATOM 673 N N . PHE A 1 84 ? 5.725 -6.705 1.016 1.00 83.50 84 PHE A N 1
ATOM 674 C CA . PHE A 1 84 ? 5.244 -5.340 0.824 1.00 83.50 84 PHE A CA 1
ATOM 675 C C . PHE A 1 84 ? 3.981 -5.289 -0.045 1.00 83.50 84 PHE A C 1
ATOM 677 O O . PHE A 1 84 ? 2.979 -4.711 0.372 1.00 83.50 84 PHE A O 1
ATOM 684 N N . PHE A 1 85 ? 4.010 -5.894 -1.236 1.00 85.31 85 PHE A N 1
ATOM 685 C CA . PHE A 1 85 ? 2.856 -5.888 -2.138 1.00 85.31 85 PHE A CA 1
ATOM 686 C C . PHE A 1 85 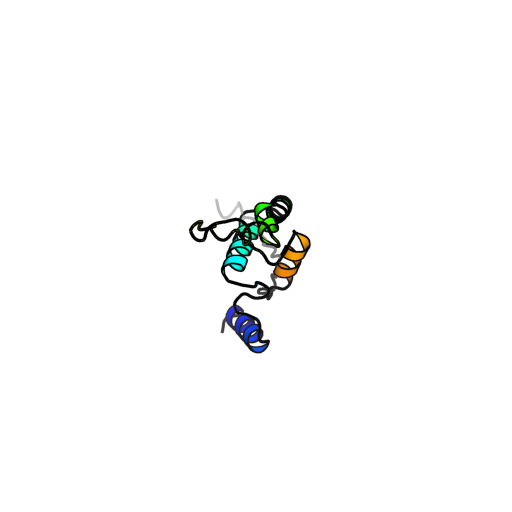? 1.697 -6.719 -1.594 1.00 85.31 85 PHE A C 1
ATOM 688 O O . PHE A 1 85 ? 0.562 -6.277 -1.706 1.00 85.31 85 PHE A O 1
ATOM 695 N N . ASP A 1 86 ? 1.969 -7.819 -0.893 1.00 87.38 86 ASP A N 1
ATOM 696 C CA . ASP A 1 86 ? 0.937 -8.596 -0.207 1.00 87.38 86 ASP A CA 1
ATOM 697 C C . ASP A 1 86 ? 0.200 -7.727 0.825 1.00 87.38 86 ASP A C 1
ATOM 699 O O . ASP A 1 86 ? -1.028 -7.734 0.889 1.00 87.38 86 ASP A O 1
ATOM 703 N N . LYS A 1 87 ? 0.913 -6.914 1.619 1.00 85.19 87 LYS A N 1
ATOM 704 C CA . LYS A 1 87 ? 0.269 -5.966 2.546 1.00 85.19 87 LYS A CA 1
ATOM 705 C C . LYS A 1 87 ? -0.551 -4.898 1.826 1.00 85.19 87 LYS A C 1
ATOM 707 O O . LYS A 1 87 ? -1.608 -4.519 2.318 1.00 85.19 87 LYS A O 1
ATOM 712 N N . ILE A 1 88 ? -0.087 -4.421 0.676 1.00 84.44 88 ILE A N 1
ATOM 713 C CA . ILE A 1 88 ? -0.812 -3.431 -0.129 1.00 84.44 88 ILE A CA 1
ATOM 714 C C . ILE A 1 88 ? -2.082 -4.020 -0.732 1.00 84.44 88 ILE A C 1
ATOM 716 O O . ILE A 1 88 ? -3.125 -3.376 -0.684 1.00 84.44 88 ILE A O 1
ATOM 720 N N . ASP A 1 89 ? -2.018 -5.245 -1.237 1.00 85.62 89 ASP A N 1
ATOM 721 C CA . ASP A 1 89 ? -3.166 -5.933 -1.824 1.00 85.62 89 ASP A CA 1
ATOM 722 C C . ASP A 1 89 ? -4.235 -6.271 -0.773 1.00 85.62 89 ASP A C 1
ATOM 724 O O . ASP A 1 89 ? -5.419 -6.349 -1.096 1.00 85.62 89 ASP A O 1
ATOM 728 N N . ASN A 1 90 ? -3.835 -6.415 0.495 1.00 84.44 90 ASN A N 1
ATOM 729 C CA . ASN A 1 90 ? -4.747 -6.587 1.628 1.00 84.44 90 ASN A CA 1
ATOM 730 C C . ASN A 1 90 ? -5.420 -5.282 2.089 1.00 84.44 90 ASN A C 1
ATOM 732 O O . ASN A 1 90 ? -6.277 -5.329 2.974 1.00 84.44 90 ASN A O 1
ATOM 736 N N . LEU A 1 91 ? -5.058 -4.118 1.536 1.00 83.75 91 LEU A N 1
ATOM 737 C CA . LEU A 1 91 ? -5.762 -2.879 1.855 1.00 83.75 91 LEU A CA 1
ATOM 738 C C . LEU A 1 91 ? -7.202 -2.925 1.332 1.00 83.75 91 LEU A C 1
ATOM 740 O O . LEU A 1 91 ? -7.448 -3.463 0.247 1.00 83.75 91 LEU A O 1
ATOM 744 N N . PRO A 1 92 ? -8.158 -2.310 2.052 1.00 76.12 92 PRO A N 1
ATOM 745 C CA . PRO A 1 92 ? -9.532 -2.225 1.591 1.00 76.12 92 PRO A CA 1
ATOM 746 C C . PRO A 1 92 ? -9.576 -1.573 0.209 1.00 76.12 92 PRO A C 1
ATOM 748 O O . PRO A 1 92 ? -9.221 -0.406 0.016 1.00 76.12 92 PRO A O 1
ATOM 751 N N . GLY A 1 93 ? -9.992 -2.371 -0.773 1.00 70.38 93 GLY A N 1
ATOM 752 C CA . GLY A 1 93 ? -10.074 -1.945 -2.158 1.00 70.38 93 GLY A CA 1
ATOM 753 C C . GLY A 1 93 ? -11.047 -0.781 -2.314 1.00 70.38 93 GLY A C 1
ATOM 754 O O . GLY A 1 93 ? -12.149 -0.781 -1.764 1.00 70.38 93 GLY A O 1
ATOM 755 N N . GLY A 1 94 ? -10.647 0.216 -3.102 1.00 68.06 94 GLY A N 1
ATOM 756 C CA . GLY A 1 94 ? -11.530 1.310 -3.484 1.00 68.06 94 GLY A CA 1
ATOM 757 C C . GLY A 1 94 ? -12.702 0.844 -4.353 1.00 68.06 94 GLY A C 1
ATOM 758 O O . GLY A 1 94 ? -12.895 -0.336 -4.656 1.00 68.06 94 GLY A O 1
ATOM 759 N N . VAL A 1 95 ? -13.498 1.808 -4.811 1.00 66.75 95 VAL A N 1
ATOM 760 C CA . VAL A 1 95 ? -14.600 1.538 -5.740 1.00 66.75 95 VAL A CA 1
ATOM 761 C C . VAL A 1 95 ? -14.095 0.774 -6.969 1.00 66.75 95 VAL A C 1
ATOM 763 O O . VAL A 1 95 ? -13.088 1.148 -7.567 1.00 66.75 95 VAL A O 1
ATOM 766 N N . LYS A 1 96 ? -14.794 -0.300 -7.362 1.00 69.69 96 LYS A N 1
ATOM 767 C CA . LYS A 1 96 ? -14.437 -1.060 -8.568 1.00 69.69 96 LYS A CA 1
ATOM 768 C C . LYS A 1 96 ? -14.423 -0.124 -9.777 1.00 69.69 96 LYS A C 1
ATOM 770 O O . LYS A 1 96 ? -15.460 0.447 -10.124 1.00 69.69 96 LYS A O 1
ATOM 775 N N . TRP A 1 97 ? -13.262 0.010 -10.415 1.00 73.44 97 TRP A N 1
ATOM 776 C CA . TRP A 1 97 ? -13.136 0.718 -11.683 1.00 73.44 97 TRP A CA 1
ATOM 777 C C . TRP A 1 97 ? -13.981 0.008 -12.742 1.00 73.44 97 TRP A C 1
ATOM 779 O O . TRP A 1 97 ? -13.874 -1.202 -12.933 1.00 73.44 97 TRP A O 1
ATOM 789 N N . GLN A 1 98 ? -14.840 0.762 -13.423 1.00 74.56 98 GLN A N 1
ATOM 790 C CA . GLN A 1 98 ? -15.584 0.286 -14.584 1.00 74.56 98 GLN A CA 1
ATOM 791 C C . GLN A 1 98 ? -15.090 1.056 -15.805 1.00 74.56 98 GLN A C 1
ATOM 793 O O . GLN A 1 98 ? -15.352 2.251 -15.925 1.00 74.56 98 GLN A O 1
ATOM 798 N N . CYS A 1 99 ? -14.380 0.381 -16.709 1.00 73.12 99 CYS A N 1
ATOM 799 C CA . CYS A 1 99 ? -14.101 0.933 -18.030 1.00 73.12 99 CYS A CA 1
ATOM 800 C C . CYS A 1 99 ? -15.372 0.789 -18.875 1.00 73.12 99 CYS A C 1
ATOM 802 O O . CYS A 1 99 ? -15.837 -0.328 -19.103 1.00 73.12 99 CYS A O 1
ATOM 804 N N . LYS A 1 100 ? -15.968 1.908 -19.290 1.00 80.25 100 LYS A N 1
ATOM 805 C CA . LYS A 1 100 ? -17.081 1.919 -20.243 1.00 80.25 100 LYS A CA 1
ATOM 806 C C . LYS A 1 100 ? -16.577 2.512 -21.543 1.00 80.25 100 LYS A C 1
ATOM 808 O O . LYS A 1 100 ? -16.296 3.705 -21.610 1.00 80.25 100 LYS A O 1
ATOM 813 N N . GLU A 1 101 ? -16.467 1.670 -22.558 1.00 82.75 101 GLU A N 1
ATOM 814 C CA . GLU A 1 101 ? -16.248 2.129 -23.920 1.00 82.75 101 GLU A CA 1
ATOM 815 C C . GLU A 1 101 ? -17.522 2.828 -24.404 1.00 82.75 101 GLU A C 1
ATOM 817 O O . GLU A 1 101 ? -18.623 2.284 -24.299 1.00 82.75 101 GLU A O 1
ATOM 822 N N . PHE A 1 102 ? -17.385 4.053 -24.902 1.00 81.19 102 PHE A N 1
ATOM 823 C CA . PHE A 1 102 ? -18.472 4.748 -25.574 1.00 81.19 102 PHE A CA 1
ATOM 824 C C . PHE A 1 102 ? -18.021 5.098 -26.988 1.00 81.19 102 PHE A C 1
ATOM 826 O O . PHE A 1 102 ? -16.966 5.689 -27.202 1.00 81.19 102 PHE A O 1
ATOM 833 N N . SER A 1 103 ? -18.827 4.696 -27.966 1.00 75.62 103 SER A N 1
ATOM 834 C CA . SER A 1 103 ? -18.610 5.033 -29.367 1.00 75.62 103 SER A CA 1
ATOM 835 C C . SER A 1 103 ? -19.361 6.322 -29.676 1.00 75.62 103 SER A C 1
ATOM 837 O O . SER A 1 103 ? -20.588 6.374 -29.579 1.00 75.62 103 SER A O 1
ATOM 839 N N . VAL A 1 104 ? -18.624 7.372 -30.035 1.00 80.75 104 VAL A N 1
ATOM 840 C CA . VAL A 1 104 ? -19.200 8.623 -30.531 1.00 80.75 104 VAL A CA 1
ATOM 841 C C . VAL A 1 104 ? -19.204 8.558 -32.051 1.00 80.75 104 VAL A C 1
ATOM 843 O O . VAL A 1 104 ? -18.148 8.546 -32.680 1.00 80.75 104 VAL A O 1
ATOM 846 N N . LYS A 1 105 ? -20.392 8.524 -32.657 1.00 82.38 105 LYS A N 1
ATOM 847 C CA . LYS A 1 105 ? -20.525 8.767 -34.095 1.00 82.38 105 LYS A CA 1
ATOM 848 C C . LYS A 1 105 ? -20.559 10.276 -34.311 1.00 82.38 105 LYS A C 1
ATOM 850 O O . LYS A 1 105 ? -21.504 10.932 -33.886 1.00 82.38 105 LYS A O 1
ATOM 855 N N . GLY A 1 106 ? -19.513 10.815 -34.932 1.00 80.31 106 GLY A N 1
ATOM 856 C CA . GLY A 1 106 ? -19.539 12.179 -35.451 1.00 80.31 106 GLY A CA 1
ATOM 857 C C . GLY A 1 106 ? -20.517 12.270 -36.622 1.00 80.31 106 GLY A C 1
ATOM 858 O O . GLY A 1 106 ? -20.617 11.335 -37.418 1.00 80.31 106 GLY A O 1
ATOM 859 N N . ASN A 1 107 ? -21.239 13.381 -36.727 1.00 80.25 107 ASN A N 1
ATOM 860 C CA . ASN A 1 107 ? -21.983 13.685 -37.943 1.00 80.25 107 ASN A CA 1
ATOM 861 C C . ASN A 1 107 ? -20.991 14.146 -39.014 1.00 80.25 107 ASN A C 1
ATOM 863 O O . ASN A 1 107 ? -20.086 14.928 -38.719 1.00 80.25 107 ASN A O 1
ATOM 867 N N . LEU A 1 108 ? -21.161 13.666 -40.248 1.00 75.56 108 LEU A N 1
ATOM 868 C CA . LEU A 1 108 ? -20.489 14.269 -41.395 1.00 75.56 108 LEU A CA 1
ATOM 869 C C . LEU A 1 108 ? -21.044 15.694 -41.558 1.00 75.56 108 LEU A C 1
ATOM 871 O O . LEU A 1 108 ? -22.270 15.834 -41.603 1.00 75.56 108 LEU A O 1
ATOM 875 N N . PRO A 1 109 ? -20.197 16.736 -41.608 1.00 71.56 109 PRO A N 1
ATOM 876 C CA . PRO A 1 109 ? -20.665 18.064 -41.966 1.00 71.56 109 PRO A CA 1
ATOM 877 C C . PRO A 1 109 ? -21.218 18.024 -43.395 1.00 71.56 109 PRO A C 1
ATOM 879 O O . PRO A 1 109 ? -20.592 17.467 -44.299 1.00 71.56 109 PRO A O 1
ATOM 882 N N . ASP A 1 110 ? -22.415 18.578 -43.576 1.00 70.50 110 ASP A N 1
ATOM 883 C CA . ASP A 1 110 ? -23.010 18.799 -44.892 1.00 70.50 110 ASP A CA 1
ATOM 884 C C . ASP A 1 110 ? -22.269 19.976 -45.539 1.00 70.50 110 ASP A C 1
ATOM 886 O O . ASP A 1 110 ? -22.574 21.138 -45.266 1.00 70.50 110 ASP A O 1
ATOM 890 N N . LEU A 1 111 ? -21.246 19.663 -46.344 1.00 67.31 111 LEU A N 1
ATOM 891 C CA . LEU A 1 111 ? -20.376 20.643 -47.010 1.00 67.31 111 LEU A CA 1
ATOM 892 C C . LEU A 1 111 ? -21.144 21.594 -47.945 1.00 67.31 111 LEU A C 1
ATOM 894 O O . LEU A 1 111 ? -20.600 22.624 -48.334 1.00 67.31 111 LEU A O 1
ATOM 898 N N . ASP A 1 112 ? -22.400 21.277 -48.276 1.00 69.94 112 ASP A N 1
ATOM 899 C CA . ASP A 1 112 ? -23.261 22.118 -49.105 1.00 69.94 112 ASP A CA 1
ATOM 900 C C . ASP A 1 112 ? -24.124 23.102 -48.286 1.00 69.94 112 ASP A C 1
ATOM 902 O O . ASP A 1 112 ? -24.720 24.014 -48.865 1.00 69.94 112 ASP A O 1
ATOM 906 N N . LYS A 1 113 ? -24.218 22.951 -46.952 1.00 61.78 113 LYS A N 1
ATOM 907 C CA . LYS A 1 113 ? -25.087 23.786 -46.090 1.00 61.78 113 LYS A CA 1
ATOM 908 C C . LYS A 1 113 ? -24.381 24.590 -45.002 1.00 61.78 113 LYS A C 1
ATOM 910 O O . LYS A 1 113 ? -25.018 25.499 -44.472 1.00 61.78 113 LYS A O 1
ATOM 915 N N . ASP A 1 114 ? -23.127 24.289 -44.680 1.00 60.81 114 ASP A N 1
ATOM 916 C CA . ASP A 1 114 ? -22.360 25.004 -43.649 1.00 60.81 114 ASP A CA 1
ATOM 917 C C . ASP A 1 114 ? -20.928 25.296 -44.162 1.00 60.81 114 ASP A C 1
ATOM 919 O O . ASP A 1 114 ? -20.036 24.464 -43.972 1.00 60.81 114 ASP A O 1
ATOM 923 N N . PRO A 1 115 ? -20.716 26.397 -44.920 1.00 57.53 115 PRO A N 1
ATOM 924 C CA . PRO A 1 115 ? -19.390 26.828 -45.381 1.00 57.53 115 PRO A CA 1
ATOM 925 C C . PRO A 1 115 ? -18.506 27.414 -44.269 1.00 57.53 115 PRO A C 1
ATOM 927 O O . PRO A 1 115 ? -19.046 28.032 -43.324 1.00 57.53 115 PRO A O 1
#

Secondary structure (DSSP, 8-state):
--HHHHHHHHHHHTT--TTTTSSSHHHHHHHHHHHHH--HHHHHHHHHSHHHHGGGSSTTTTT--TT---------S--SHHHHHHHHHTS---SPP--------PPPP-TTT--